Protein AF-A0A3D8U290-F1 (afdb_monomer)

pLDDT: mean 91.37, std 6.94, range [60.94, 98.44]

Solvent-accessible surface area (backbone atoms only — not comparable to full-atom values): 8724 Å² total; per-residue (Å²): 111,60,49,82,77,75,42,78,87,81,86,79,78,72,48,74,30,100,47,90,98,41,58,34,54,84,43,81,82,88,83,88,80,82,63,93,82,56,93,51,59,70,61,53,50,52,48,52,57,50,53,61,33,46,66,44,27,27,62,71,22,37,76,68,74,43,86,52,87,39,70,67,25,56,73,66,57,44,82,86,47,60,69,58,57,48,52,55,46,45,36,60,76,70,30,76,40,59,64,85,88,54,95,39,44,51,60,22,50,71,37,90,84,7,36,44,51,47,37,55,45,27,59,75,77,52,90,48,53,71,68,61,31,52,46,48,29,50,54,49,61,62,72,118

InterPro domains:
  IPR006059 Bacterial-type extracellular solute-binding protein [PF13416] (2-74)

Secondary structure (DSSP, 8-state):
-GGGGT-------PEEPSSTT-EE-----------TT-S-HHHHHHHHHHHTSHHHHHHHTGGGTPPPS-HHHHHHS-TTS-HHHHHHHHHHHHS-------TTHIIIIISTT-HHHHHHHHHHHS---HHHHHHHHHHHHT--

Structure (mmCIF, N/CA/C/O backbone):
data_AF-A0A3D8U290-F1
#
_entry.id   AF-A0A3D8U290-F1
#
loop_
_atom_site.group_PDB
_atom_site.id
_atom_site.type_symbol
_atom_site.label_atom_id
_atom_site.label_alt_id
_atom_site.label_comp_id
_atom_site.label_asym_id
_atom_site.label_entity_id
_atom_site.label_seq_id
_atom_site.pdbx_PDB_ins_code
_atom_site.Cartn_x
_atom_site.Cartn_y
_atom_site.Cartn_z
_atom_site.occupancy
_atom_site.B_iso_or_equiv
_atom_site.auth_seq_id
_atom_site.auth_comp_id
_atom_site.auth_asym_id
_atom_site.auth_atom_id
_atom_site.pdbx_PDB_model_num
ATOM 1 N N . ASP A 1 1 ? -0.865 9.913 -21.705 1.00 71.94 1 ASP A N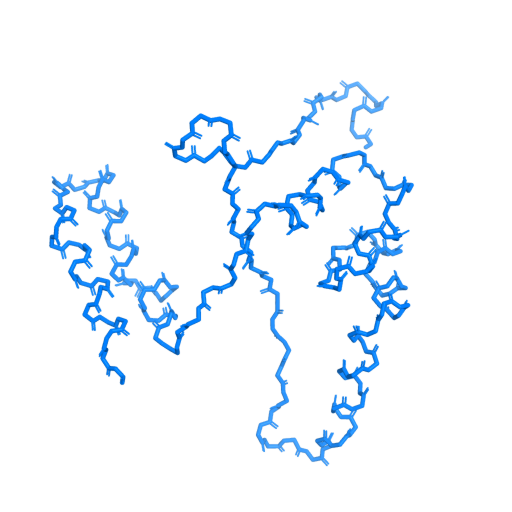 1
ATOM 2 C CA . ASP A 1 1 ? -1.279 9.982 -23.124 1.00 71.94 1 ASP A CA 1
ATOM 3 C C . ASP A 1 1 ? -2.479 10.874 -23.367 1.00 71.94 1 ASP A C 1
ATOM 5 O O . ASP A 1 1 ? -2.340 11.767 -24.183 1.00 71.94 1 ASP A O 1
ATOM 9 N N . ALA A 1 2 ? -3.576 10.754 -22.608 1.00 80.44 2 ALA A N 1
ATOM 10 C CA . ALA A 1 2 ? -4.736 11.647 -22.756 1.00 80.44 2 ALA A CA 1
ATOM 11 C C . ALA A 1 2 ? -4.385 13.155 -22.768 1.00 80.44 2 ALA A C 1
ATOM 13 O O . ALA A 1 2 ? -4.905 13.893 -23.593 1.00 80.44 2 ALA A O 1
ATOM 14 N N . GLU A 1 3 ? -3.462 13.609 -21.915 1.00 87.31 3 GLU A N 1
ATOM 15 C CA . GLU A 1 3 ? -2.988 15.008 -21.886 1.00 87.31 3 GLU A CA 1
ATOM 16 C C . GLU A 1 3 ? -2.289 15.460 -23.175 1.00 87.31 3 GLU A C 1
ATOM 18 O O . GLU A 1 3 ? -2.419 16.614 -23.570 1.00 87.31 3 GLU A O 1
ATOM 23 N N . LYS A 1 4 ? -1.562 14.562 -23.855 1.00 84.69 4 LYS A N 1
ATOM 24 C CA . LYS A 1 4 ? -0.821 14.896 -25.086 1.00 84.69 4 LYS A CA 1
ATOM 25 C C . LYS A 1 4 ? -1.768 15.238 -26.241 1.00 84.69 4 LYS A C 1
ATOM 27 O O . LYS A 1 4 ? -1.392 16.016 -27.112 1.00 84.69 4 LYS A O 1
ATOM 32 N N . ASP A 1 5 ? -2.992 14.714 -26.195 1.00 90.88 5 ASP A N 1
ATOM 33 C CA . ASP A 1 5 ? -4.019 14.884 -27.226 1.00 90.88 5 ASP A CA 1
ATOM 34 C C . ASP A 1 5 ? -5.114 15.890 -26.809 1.00 90.88 5 ASP A C 1
ATOM 36 O O . ASP A 1 5 ? -6.218 15.887 -27.354 1.00 90.88 5 ASP A O 1
ATOM 40 N N . GLY A 1 6 ? -4.824 16.764 -25.834 1.00 90.50 6 GLY A N 1
ATOM 41 C CA . GLY A 1 6 ? -5.741 17.816 -25.373 1.00 90.50 6 GLY A CA 1
ATOM 42 C C . GLY A 1 6 ? -6.742 17.381 -24.296 1.00 90.50 6 GLY A C 1
AT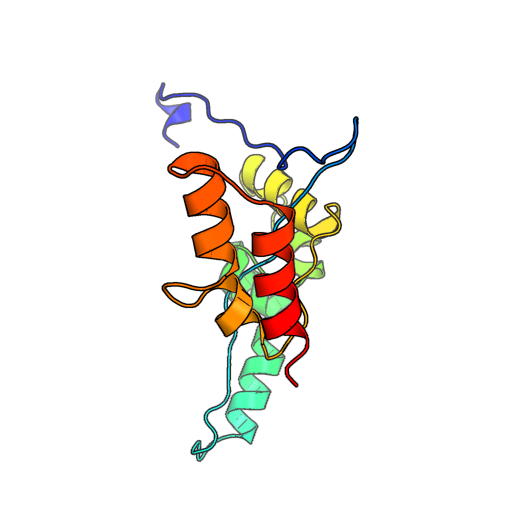OM 43 O O . GLY A 1 6 ? -7.741 18.065 -24.072 1.00 90.50 6 GLY A O 1
ATOM 44 N N . GLY A 1 7 ? -6.502 16.245 -23.638 1.00 91.69 7 GLY A N 1
ATOM 45 C CA . GLY A 1 7 ? -7.247 15.806 -22.459 1.00 91.69 7 GLY A CA 1
ATOM 46 C C . GLY A 1 7 ? -6.903 16.595 -21.190 1.00 91.69 7 GLY A C 1
ATOM 47 O O . GLY A 1 7 ? -6.029 17.457 -21.183 1.00 91.69 7 GLY A O 1
ATOM 48 N N . PHE A 1 8 ? -7.606 16.288 -20.096 1.00 91.69 8 PHE A N 1
ATOM 49 C CA . PHE A 1 8 ? -7.419 16.955 -18.804 1.00 91.69 8 PHE A CA 1
ATOM 50 C C . PHE A 1 8 ? -6.016 16.754 -18.236 1.00 91.69 8 PHE A C 1
ATOM 52 O O . PHE A 1 8 ? -5.529 15.625 -18.185 1.00 91.69 8 PHE A O 1
ATOM 59 N N . GLU A 1 9 ? -5.439 17.839 -17.720 1.00 91.19 9 GLU A N 1
ATOM 60 C CA . GLU A 1 9 ? -4.226 17.797 -16.910 1.00 91.19 9 GLU A CA 1
ATOM 61 C C . GLU A 1 9 ? -4.528 17.220 -15.523 1.00 91.19 9 GLU A C 1
ATOM 63 O O . GLU A 1 9 ? -5.399 17.702 -14.795 1.00 91.19 9 GLU A O 1
ATOM 68 N N . VAL A 1 10 ? -3.796 16.175 -15.152 1.00 89.88 10 VAL A N 1
ATOM 69 C CA . VAL A 1 10 ? -3.942 15.455 -13.891 1.00 89.88 10 VAL A CA 1
ATOM 70 C C . VAL A 1 10 ? -2.628 15.529 -13.129 1.00 89.88 10 VAL A C 1
ATOM 72 O O . VAL A 1 10 ? -1.607 15.011 -13.577 1.00 89.88 10 VAL A O 1
ATOM 75 N N . GLY A 1 11 ? -2.668 16.123 -11.939 1.00 90.56 11 GLY A N 1
ATOM 76 C CA . GLY A 1 11 ? -1.565 16.106 -10.981 1.00 90.56 11 GLY A CA 1
ATOM 77 C C . GLY A 1 11 ? -1.728 15.011 -9.927 1.00 90.56 11 GLY A C 1
ATOM 78 O O . GLY A 1 11 ? -2.836 14.545 -9.662 1.00 90.56 11 GLY A O 1
ATOM 79 N N . VAL A 1 12 ? -0.621 14.636 -9.285 1.00 90.56 12 VAL A N 1
ATOM 80 C CA . VAL A 1 12 ? -0.627 13.784 -8.087 1.00 90.56 12 VAL A CA 1
ATOM 81 C C . VAL A 1 12 ? 0.126 14.478 -6.960 1.00 90.56 12 VAL A C 1
ATOM 83 O O . VAL A 1 12 ? 1.110 15.177 -7.195 1.00 90.56 12 VAL A O 1
ATOM 86 N N . ALA A 1 13 ? -0.343 14.283 -5.733 1.00 89.19 13 ALA A N 1
ATOM 87 C CA . ALA A 1 13 ? 0.285 14.799 -4.526 1.00 89.19 13 ALA A CA 1
ATOM 88 C C . ALA A 1 13 ? 0.127 13.781 -3.383 1.00 89.19 13 ALA A C 1
ATOM 90 O O . ALA A 1 13 ? -0.803 12.969 -3.418 1.00 89.19 13 ALA A O 1
ATOM 91 N N . PRO A 1 14 ? 1.004 13.811 -2.365 1.00 87.06 14 PRO A N 1
ATOM 92 C CA . PRO A 1 14 ? 0.847 12.978 -1.177 1.00 87.06 14 PRO A CA 1
ATOM 93 C C . PRO A 1 14 ? -0.467 13.290 -0.447 1.00 87.06 14 PRO A C 1
ATOM 95 O O . PRO A 1 14 ? -0.951 14.424 -0.487 1.00 87.06 14 PRO A O 1
ATOM 98 N N . ILE A 1 15 ? -1.001 12.319 0.303 1.00 89.12 15 ILE A N 1
ATOM 99 C CA . ILE A 1 15 ? -2.112 12.594 1.223 1.00 89.12 15 ILE A CA 1
ATOM 100 C C . ILE A 1 15 ? -1.611 13.604 2.273 1.00 89.12 15 ILE A C 1
ATOM 102 O O . ILE A 1 15 ? -0.526 13.409 2.831 1.00 89.12 15 ILE A O 1
ATOM 106 N N . PRO A 1 16 ? -2.353 14.683 2.571 1.00 89.38 16 PRO A N 1
ATOM 107 C CA . PRO A 1 16 ? -1.956 15.628 3.607 1.00 89.38 16 PRO A CA 1
ATOM 108 C C . PRO A 1 16 ? -1.872 14.960 4.985 1.00 89.38 16 PRO A C 1
ATOM 110 O O . PRO A 1 16 ? -2.728 14.160 5.365 1.00 89.38 16 PRO A O 1
ATOM 113 N N . GLY A 1 17 ? -0.838 15.296 5.752 1.00 88.44 17 GLY A N 1
ATOM 114 C CA . GLY A 1 17 ? -0.737 14.912 7.155 1.00 88.44 17 GLY A CA 1
ATOM 115 C C . GLY A 1 17 ? -1.647 15.760 8.046 1.00 88.44 17 GLY A C 1
ATOM 116 O O . GLY A 1 17 ? -2.133 16.818 7.658 1.00 88.44 17 GLY A O 1
ATOM 117 N N . THR A 1 18 ? -1.830 15.330 9.294 1.00 87.88 18 THR A N 1
ATOM 118 C CA . THR A 1 18 ? -2.640 16.057 10.294 1.00 87.88 18 THR A CA 1
ATOM 119 C C . THR A 1 18 ? -1.961 17.314 10.848 1.00 87.88 18 THR A C 1
ATOM 121 O O . THR A 1 18 ? -2.562 18.049 11.629 1.00 87.88 18 THR A O 1
ATOM 124 N N . LYS A 1 19 ? -0.700 17.559 10.474 1.00 89.88 19 LYS A N 1
ATOM 125 C CA . LYS A 1 19 ? 0.090 18.737 10.850 1.00 89.88 19 LYS A CA 1
ATOM 126 C C . LYS A 1 19 ? 0.619 19.412 9.594 1.00 89.88 19 LYS A C 1
ATOM 128 O O . LYS A 1 19 ? 0.961 18.734 8.626 1.00 89.88 19 LYS A O 1
ATOM 133 N N . GLU A 1 20 ? 0.739 20.733 9.648 1.00 90.31 20 GLU A N 1
ATOM 134 C CA . GLU A 1 20 ? 1.295 21.533 8.559 1.00 90.31 20 GLU A CA 1
ATOM 135 C C . GLU A 1 20 ? 2.673 21.015 8.116 1.00 90.31 20 GLU A C 1
ATOM 137 O O . GLU A 1 20 ? 3.510 20.623 8.936 1.00 90.31 20 GLU A O 1
ATOM 142 N N . GLY A 1 21 ? 2.885 20.959 6.798 1.00 86.31 21 GLY A N 1
ATOM 143 C CA . GLY A 1 21 ? 4.127 20.476 6.192 1.00 86.31 21 GLY A CA 1
ATOM 144 C C . GLY A 1 21 ? 4.392 18.976 6.364 1.00 86.31 21 GLY A C 1
ATOM 145 O O . GLY A 1 21 ? 5.475 18.511 6.010 1.00 86.31 21 GLY A O 1
ATOM 146 N N . LYS A 1 22 ? 3.449 18.204 6.919 1.00 85.69 22 LYS A N 1
ATOM 147 C CA . LYS A 1 22 ? 3.536 16.741 6.990 1.00 85.69 22 LYS A CA 1
ATOM 148 C C . LYS A 1 22 ? 2.667 16.097 5.925 1.00 85.69 22 LYS A C 1
ATOM 150 O O . LYS A 1 22 ? 1.630 16.627 5.539 1.00 85.69 22 LYS A O 1
ATOM 155 N N . THR A 1 23 ? 3.097 14.924 5.492 1.00 86.00 23 THR A N 1
ATOM 156 C CA . THR A 1 23 ? 2.363 14.050 4.583 1.00 86.00 23 THR A CA 1
ATOM 157 C C . THR A 1 23 ? 1.926 12.795 5.330 1.00 86.00 23 THR A C 1
ATOM 159 O O . THR A 1 23 ? 2.434 12.476 6.407 1.00 86.00 23 THR A O 1
ATOM 162 N N . SER A 1 24 ? 0.941 12.114 4.767 1.00 83.12 24 SER A N 1
ATOM 163 C CA . SER A 1 24 ? 0.460 10.807 5.178 1.00 83.12 24 SER A CA 1
ATOM 164 C C . SER A 1 24 ? 0.522 9.873 3.976 1.00 83.12 24 SER A C 1
ATOM 166 O O . SER A 1 24 ? 0.485 10.304 2.821 1.00 83.12 24 SER A O 1
ATOM 168 N N . THR A 1 25 ? 0.613 8.581 4.246 1.00 82.94 25 THR A N 1
ATOM 169 C CA . THR A 1 25 ? 0.458 7.550 3.230 1.00 82.94 25 THR A CA 1
ATOM 170 C C . THR A 1 25 ? -0.026 6.264 3.883 1.00 82.94 25 THR A C 1
ATOM 172 O O . THR A 1 25 ? 0.318 5.966 5.029 1.00 82.94 25 THR A O 1
ATOM 175 N N . PHE A 1 26 ? -0.826 5.500 3.148 1.00 76.38 26 PHE A N 1
ATOM 176 C CA . PHE A 1 26 ? -1.106 4.112 3.478 1.00 76.38 26 PHE A CA 1
ATOM 177 C C . PHE A 1 26 ? -0.193 3.242 2.620 1.00 76.38 26 PHE A C 1
ATOM 179 O O . PHE A 1 26 ? -0.289 3.266 1.394 1.00 76.38 26 PHE A O 1
ATOM 186 N N . LEU A 1 27 ? 0.692 2.478 3.262 1.00 80.00 27 LEU A N 1
ATOM 187 C CA . LEU A 1 27 ? 1.518 1.505 2.560 1.00 80.00 27 LEU A CA 1
ATOM 188 C C . LEU A 1 27 ? 0.820 0.143 2.601 1.00 80.00 27 LEU A C 1
ATOM 190 O O . LEU A 1 27 ? 0.863 -0.552 3.616 1.00 80.00 27 LEU A O 1
ATOM 194 N N . GLY A 1 28 ? 0.145 -0.185 1.502 1.00 78.81 28 GLY A N 1
ATOM 195 C CA . GLY A 1 28 ? -0.460 -1.492 1.253 1.00 78.81 28 GLY A CA 1
ATOM 196 C C . GLY A 1 28 ? 0.333 -2.299 0.227 1.00 78.81 28 GLY A C 1
ATOM 197 O O . GLY A 1 28 ? 1.543 -2.124 0.085 1.00 78.81 28 GLY A O 1
ATOM 198 N N . GLY A 1 29 ? -0.373 -3.160 -0.500 1.00 82.38 29 GLY A N 1
ATOM 199 C CA . GLY A 1 29 ? 0.167 -3.955 -1.599 1.00 82.38 29 GLY A CA 1
ATOM 200 C C . GLY A 1 29 ? -0.268 -5.410 -1.516 1.00 82.38 29 GLY A C 1
ATOM 201 O O . GLY A 1 29 ? -1.093 -5.783 -0.678 1.00 82.38 29 GLY A O 1
ATOM 202 N N . ASP A 1 30 ? 0.325 -6.223 -2.379 1.00 85.06 30 ASP A N 1
ATOM 203 C CA . ASP A 1 30 ? 0.074 -7.655 -2.428 1.00 85.06 30 ASP A CA 1
ATOM 204 C C . ASP A 1 30 ? 1.046 -8.426 -1.534 1.00 85.06 30 ASP A C 1
ATOM 206 O O . ASP A 1 30 ? 2.229 -8.097 -1.410 1.00 85.06 30 ASP A O 1
ATOM 210 N N . ALA A 1 31 ? 0.541 -9.496 -0.924 1.00 85.69 31 ALA A N 1
ATOM 211 C CA . ALA A 1 31 ? 1.347 -10.456 -0.186 1.00 85.69 31 ALA A CA 1
ATOM 212 C C . ALA A 1 31 ? 1.409 -11.779 -0.953 1.00 85.69 31 ALA A C 1
ATOM 214 O O . ALA A 1 31 ? 0.392 -12.298 -1.410 1.00 85.69 31 ALA A O 1
ATOM 215 N N . MET A 1 32 ? 2.604 -12.362 -1.041 1.00 90.62 32 MET A N 1
ATOM 216 C CA . MET A 1 32 ? 2.799 -13.709 -1.573 1.00 90.62 32 MET A CA 1
ATOM 217 C C . MET A 1 32 ? 3.025 -14.693 -0.428 1.00 90.62 32 MET A C 1
ATOM 219 O O . MET A 1 32 ? 3.841 -14.453 0.461 1.00 90.62 32 MET A O 1
ATOM 223 N N . GLY A 1 33 ? 2.313 -15.819 -0.465 1.00 92.75 33 GLY A N 1
ATOM 224 C CA . GLY A 1 33 ? 2.417 -16.881 0.529 1.00 92.75 33 GLY A CA 1
ATOM 225 C C . GLY A 1 33 ? 2.708 -18.232 -0.111 1.00 92.75 33 GLY A C 1
ATOM 226 O O . GLY A 1 33 ? 2.222 -18.542 -1.198 1.00 92.75 33 GLY A O 1
ATOM 227 N N . ILE A 1 34 ? 3.477 -19.064 0.588 1.00 97.19 34 ILE A N 1
ATOM 228 C CA . ILE A 1 34 ? 3.653 -20.471 0.225 1.00 97.19 34 ILE A CA 1
ATOM 229 C C . ILE A 1 34 ? 2.563 -21.267 0.939 1.00 97.19 34 ILE A C 1
ATOM 231 O O . ILE A 1 34 ? 2.480 -21.247 2.166 1.00 97.19 34 ILE A O 1
ATOM 235 N N . SER A 1 35 ? 1.728 -21.977 0.176 1.00 96.75 35 SER A N 1
ATOM 236 C CA . SER A 1 35 ? 0.706 -22.855 0.756 1.00 96.75 35 SER A CA 1
ATOM 237 C C . SER A 1 35 ? 1.339 -23.900 1.678 1.00 96.75 35 SER A C 1
ATOM 239 O O . SER A 1 35 ? 2.324 -24.544 1.303 1.00 96.75 35 SER A O 1
ATOM 241 N N . LYS A 1 36 ? 0.723 -24.125 2.846 1.00 97.06 36 LYS A N 1
ATOM 242 C CA . LYS A 1 36 ? 1.147 -25.150 3.816 1.00 97.06 36 LYS A CA 1
ATOM 243 C C . LYS A 1 36 ? 1.193 -26.565 3.219 1.00 97.06 36 LYS A C 1
ATOM 245 O O . LYS A 1 36 ? 1.949 -27.403 3.695 1.00 97.06 36 LYS A O 1
ATOM 250 N N . ASP A 1 37 ? 0.405 -26.813 2.172 1.00 97.69 37 ASP A N 1
ATOM 251 C CA . ASP A 1 37 ? 0.267 -28.127 1.539 1.00 97.69 37 ASP A CA 1
ATOM 252 C C . ASP A 1 37 ? 1.162 -28.279 0.292 1.00 97.69 37 ASP A C 1
ATOM 254 O O . ASP A 1 37 ? 1.132 -29.318 -0.377 1.00 97.69 37 ASP A O 1
ATOM 258 N N . SER A 1 38 ? 1.981 -27.263 -0.022 1.00 97.94 38 SER A N 1
ATOM 259 C CA . SER A 1 38 ? 2.891 -27.266 -1.172 1.00 97.94 38 SER A CA 1
ATOM 260 C C . SER A 1 38 ? 3.875 -28.436 -1.122 1.00 97.94 38 SER A C 1
ATOM 262 O O . SER A 1 38 ? 4.496 -28.720 -0.098 1.00 97.94 38 SER A O 1
ATOM 264 N N . LYS A 1 39 ? 4.072 -29.095 -2.268 1.00 98.38 39 LYS A N 1
ATOM 265 C CA . LYS A 1 39 ? 5.088 -30.148 -2.452 1.00 98.38 39 LYS A CA 1
ATOM 266 C C . LYS A 1 39 ? 6.425 -29.609 -2.976 1.00 98.38 39 LYS A C 1
ATOM 268 O O . LYS A 1 39 ? 7.363 -30.379 -3.154 1.00 98.38 39 LYS A O 1
ATOM 273 N N . HIS A 1 40 ? 6.525 -28.292 -3.180 1.00 98.19 40 HIS A N 1
ATOM 274 C CA . HIS A 1 40 ? 7.679 -27.611 -3.780 1.00 98.19 40 HIS A CA 1
ATOM 275 C C . HIS A 1 40 ? 8.116 -26.387 -2.960 1.00 98.19 40 HIS A C 1
ATOM 277 O O . HIS A 1 40 ? 8.407 -25.323 -3.504 1.00 98.19 40 HIS A O 1
ATOM 283 N N . VAL A 1 41 ? 8.125 -26.513 -1.628 1.00 98.12 41 VAL A N 1
ATOM 284 C CA . VAL A 1 41 ? 8.400 -25.396 -0.701 1.00 98.12 41 VAL A CA 1
ATOM 285 C C . VAL A 1 41 ? 9.760 -24.741 -0.966 1.00 98.12 41 VAL A C 1
ATOM 287 O O . VAL A 1 41 ? 9.849 -23.518 -0.994 1.00 98.12 41 VAL A O 1
ATOM 290 N N . ALA A 1 42 ? 10.810 -25.532 -1.207 1.00 98.00 42 ALA A N 1
ATOM 291 C CA . ALA A 1 42 ? 12.149 -25.000 -1.466 1.00 98.00 42 ALA A CA 1
ATOM 292 C C . ALA A 1 42 ? 12.210 -24.187 -2.772 1.00 98.00 42 ALA A C 1
ATOM 294 O O . ALA A 1 42 ? 12.777 -23.100 -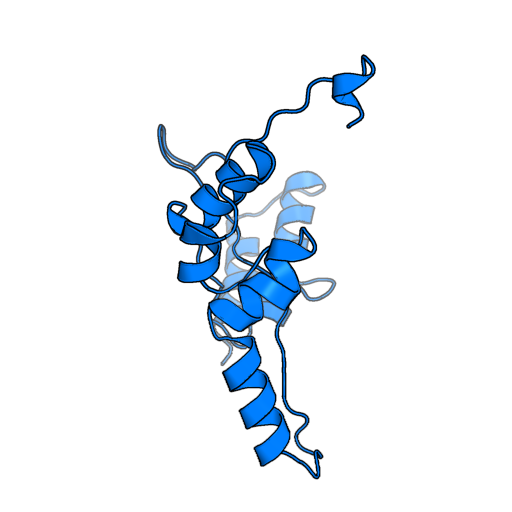2.803 1.00 98.00 42 ALA A O 1
ATOM 295 N N . GLN A 1 43 ? 11.582 -24.677 -3.843 1.00 98.44 43 GLN A N 1
ATOM 296 C CA . GLN A 1 43 ? 11.513 -23.975 -5.124 1.00 98.44 43 GLN A CA 1
ATOM 297 C C . GLN A 1 43 ? 10.690 -22.690 -5.014 1.00 98.44 43 GLN A C 1
ATOM 299 O O . GLN A 1 43 ? 11.084 -21.668 -5.570 1.00 98.44 43 GLN A O 1
ATOM 304 N N . ALA A 1 44 ? 9.583 -22.722 -4.266 1.00 98.38 44 ALA A N 1
ATOM 305 C CA . ALA A 1 44 ? 8.773 -21.536 -4.012 1.00 98.38 44 ALA A CA 1
ATOM 306 C C . ALA A 1 44 ? 9.570 -20.465 -3.249 1.00 98.38 44 ALA A C 1
ATOM 308 O O . ALA A 1 44 ? 9.534 -19.297 -3.627 1.00 98.38 44 ALA A O 1
ATOM 309 N N . TRP A 1 45 ? 10.361 -20.855 -2.243 1.00 97.81 45 TRP A N 1
ATOM 310 C CA . TRP A 1 45 ? 11.278 -19.933 -1.566 1.00 97.81 45 TRP A CA 1
ATOM 311 C C . TRP A 1 45 ? 12.349 -19.367 -2.497 1.00 97.81 45 TRP A C 1
ATOM 313 O O . TRP A 1 45 ? 12.608 -18.167 -2.445 1.00 97.81 45 TRP A O 1
ATOM 323 N N . ASN A 1 46 ? 12.933 -20.188 -3.373 1.00 98.12 46 ASN A N 1
ATOM 324 C CA . ASN A 1 46 ? 13.910 -19.714 -4.355 1.00 98.12 46 ASN A CA 1
ATOM 325 C C . ASN A 1 46 ? 13.296 -18.684 -5.312 1.00 98.12 46 ASN A C 1
ATOM 327 O O . ASN A 1 46 ? 13.917 -17.659 -5.584 1.00 98.12 46 ASN A O 1
ATOM 331 N N . PHE A 1 47 ? 12.072 -18.931 -5.786 1.00 98.00 47 PHE A N 1
ATOM 332 C CA . PHE A 1 47 ? 11.346 -17.991 -6.635 1.00 98.00 47 PHE A CA 1
ATOM 333 C C . PHE A 1 47 ? 11.061 -16.675 -5.909 1.00 98.00 47 PHE A C 1
ATOM 335 O O . PHE A 1 47 ? 11.372 -15.615 -6.443 1.00 98.00 47 PHE A O 1
ATOM 342 N N . LEU A 1 48 ? 10.530 -16.730 -4.682 1.00 97.19 48 LEU A N 1
ATOM 343 C CA . LEU A 1 48 ? 10.269 -15.525 -3.891 1.00 97.19 48 LEU A CA 1
ATOM 344 C C . LEU A 1 48 ? 11.557 -14.747 -3.625 1.00 97.19 48 LEU A C 1
ATOM 346 O O . LEU A 1 48 ? 11.582 -13.532 -3.781 1.00 97.19 48 LEU A O 1
ATOM 350 N N . TYR A 1 49 ? 12.645 -15.432 -3.275 1.00 96.31 49 TYR A N 1
ATOM 351 C CA . TYR A 1 49 ? 13.932 -14.780 -3.061 1.00 96.31 49 TYR A CA 1
ATOM 352 C C . TYR A 1 49 ? 14.426 -14.060 -4.320 1.00 96.31 49 TYR A C 1
ATOM 354 O O . TYR A 1 49 ? 14.836 -12.903 -4.227 1.00 96.31 49 TYR A O 1
ATOM 362 N N . TRP A 1 50 ? 14.357 -14.720 -5.482 1.00 97.81 50 TRP A N 1
ATOM 363 C CA . TRP A 1 50 ? 14.705 -14.120 -6.770 1.00 97.81 50 TRP A CA 1
ATOM 364 C C . TRP A 1 50 ? 13.818 -12.913 -7.088 1.00 97.81 50 TRP A C 1
ATOM 366 O O . TRP A 1 50 ? 14.344 -11.832 -7.337 1.00 97.81 50 TRP A O 1
ATOM 376 N N . LEU A 1 51 ? 12.493 -13.065 -7.004 1.00 97.19 51 LEU A N 1
ATOM 377 C CA . LEU A 1 51 ? 11.533 -12.014 -7.342 1.00 97.19 51 LEU A CA 1
ATOM 378 C C . LEU A 1 51 ? 11.679 -10.782 -6.441 1.00 97.19 51 LEU A C 1
ATOM 380 O O . LEU A 1 51 ? 11.381 -9.675 -6.866 1.00 97.19 51 LEU A O 1
ATOM 384 N N . MET A 1 52 ? 12.151 -10.942 -5.203 1.00 95.38 52 MET A N 1
ATOM 385 C CA . MET A 1 52 ? 12.384 -9.814 -4.297 1.00 95.38 52 MET A CA 1
ATOM 386 C C . MET A 1 52 ? 13.702 -9.061 -4.554 1.00 95.38 52 MET A C 1
ATOM 388 O O . MET A 1 52 ? 13.934 -8.016 -3.936 1.00 95.38 52 MET A O 1
ATOM 392 N N . GLN A 1 53 ? 14.563 -9.541 -5.460 1.00 97.69 53 GLN A N 1
ATOM 393 C CA . GLN A 1 53 ? 15.787 -8.829 -5.841 1.00 97.69 53 GLN A CA 1
ATOM 394 C C . GLN A 1 53 ? 15.486 -7.599 -6.702 1.00 97.69 53 GLN A C 1
ATOM 396 O O . GLN A 1 53 ? 14.527 -7.572 -7.469 1.00 97.69 53 GLN A O 1
ATOM 401 N N . SER A 1 54 ? 16.350 -6.585 -6.604 1.00 97.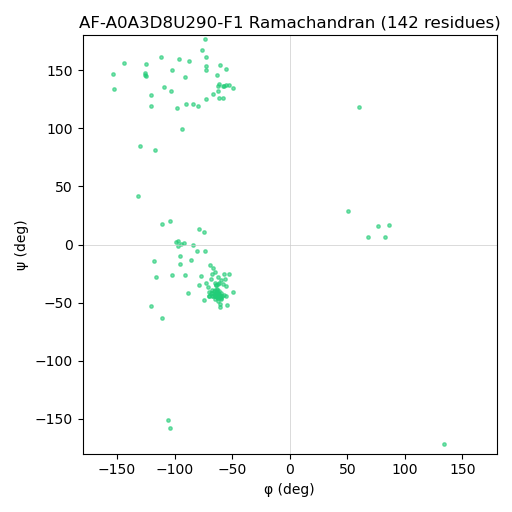31 54 SER A N 1
ATOM 402 C CA . SER A 1 54 ? 16.152 -5.303 -7.291 1.00 97.31 54 SER A CA 1
ATOM 403 C C . SER A 1 54 ? 16.042 -5.452 -8.812 1.00 97.31 54 SER A C 1
ATOM 405 O O . SER A 1 54 ? 15.165 -4.841 -9.421 1.00 97.31 54 SER A O 1
ATOM 407 N N . ASP A 1 55 ? 1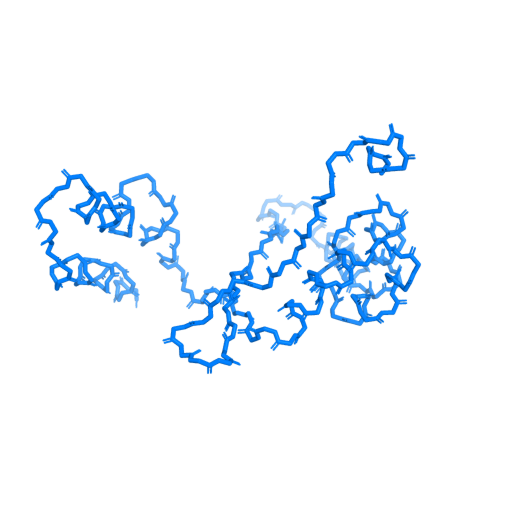6.918 -6.259 -9.414 1.00 97.56 55 ASP A N 1
ATOM 408 C CA . ASP A 1 55 ? 16.969 -6.442 -10.870 1.00 97.56 55 ASP A CA 1
ATOM 409 C C . ASP A 1 55 ? 15.757 -7.225 -11.380 1.00 97.56 55 ASP A C 1
ATOM 411 O O . ASP A 1 55 ? 15.148 -6.835 -12.373 1.00 97.56 55 ASP A O 1
ATOM 415 N N . ALA A 1 56 ? 15.342 -8.264 -10.647 1.00 98.06 56 ALA A N 1
ATOM 416 C CA . ALA A 1 56 ? 14.134 -9.016 -10.969 1.00 98.06 56 ALA A CA 1
ATOM 417 C C . ALA A 1 56 ? 12.889 -8.123 -10.885 1.00 98.06 56 ALA A C 1
ATOM 419 O O . ALA A 1 56 ? 12.066 -8.131 -11.793 1.00 98.06 56 ALA A O 1
ATOM 420 N N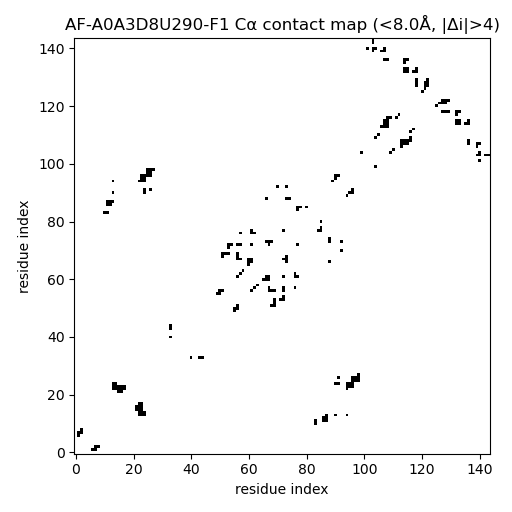 . GLN A 1 57 ? 12.764 -7.293 -9.842 1.00 97.69 57 GLN A N 1
ATOM 421 C CA . GLN A 1 57 ? 11.638 -6.361 -9.742 1.00 97.69 57 GLN A CA 1
ATOM 422 C C . GLN A 1 57 ? 11.678 -5.243 -10.780 1.00 97.69 57 GLN A C 1
ATOM 424 O O . GLN A 1 57 ? 10.622 -4.761 -11.186 1.00 97.69 57 GLN A O 1
ATOM 429 N N . LYS A 1 58 ? 12.868 -4.822 -11.224 1.00 96.81 58 LYS A N 1
ATOM 430 C CA . LYS A 1 58 ? 12.975 -3.898 -12.352 1.00 96.81 58 LYS A CA 1
ATOM 431 C C . LYS A 1 58 ? 12.351 -4.529 -13.598 1.00 96.81 58 LYS A C 1
ATOM 433 O O . LYS A 1 58 ? 11.478 -3.919 -14.198 1.00 96.81 58 LYS A O 1
ATOM 438 N N . GLU A 1 59 ? 12.786 -5.732 -13.958 1.00 97.38 59 GLU A N 1
ATOM 439 C CA . GLU A 1 59 ? 12.335 -6.418 -15.173 1.00 97.38 59 GLU A CA 1
ATOM 440 C C . GLU A 1 59 ? 10.842 -6.776 -15.119 1.00 97.38 59 GLU A C 1
ATOM 442 O O . GLU A 1 59 ? 10.098 -6.521 -16.066 1.00 97.38 59 GLU A O 1
ATOM 447 N N . VAL A 1 60 ? 10.401 -7.356 -14.000 1.00 96.56 60 VAL A N 1
ATOM 448 C CA . VAL A 1 60 ? 9.047 -7.904 -13.853 1.00 96.56 60 VAL A CA 1
ATOM 449 C C . VAL A 1 60 ? 8.007 -6.818 -13.586 1.00 96.56 60 VAL A C 1
ATOM 451 O O . VAL A 1 60 ? 6.886 -6.955 -14.063 1.00 96.56 60 VAL A O 1
ATOM 454 N N . PHE A 1 61 ? 8.353 -5.756 -12.848 1.00 95.31 61 PHE A N 1
ATOM 455 C CA . PHE A 1 61 ? 7.399 -4.704 -12.479 1.00 95.31 61 PHE A CA 1
ATOM 456 C C . PHE A 1 61 ? 7.695 -3.381 -13.181 1.00 95.31 61 PHE A C 1
ATOM 458 O O . PHE A 1 61 ? 6.890 -2.919 -13.985 1.00 95.31 61 PHE A O 1
ATOM 465 N N . ALA A 1 62 ? 8.853 -2.771 -12.913 1.00 94.94 62 ALA A N 1
ATOM 466 C CA . ALA A 1 62 ? 9.121 -1.402 -13.360 1.00 94.94 62 ALA A CA 1
ATOM 467 C C . ALA A 1 62 ? 9.081 -1.256 -14.890 1.00 94.94 62 ALA A C 1
ATOM 469 O O . ALA A 1 62 ? 8.431 -0.347 -15.403 1.00 94.94 62 ALA A O 1
ATOM 470 N N . ASP A 1 63 ? 9.712 -2.182 -15.615 1.00 94.50 63 ASP A N 1
ATOM 471 C CA . ASP A 1 63 ? 9.749 -2.185 -17.082 1.00 94.50 63 ASP A CA 1
ATOM 472 C C . ASP A 1 63 ? 8.373 -2.496 -17.703 1.00 94.50 63 ASP A C 1
ATOM 474 O O . ASP A 1 63 ? 8.141 -2.182 -18.870 1.00 94.50 63 ASP A O 1
ATOM 478 N N . GLN A 1 64 ? 7.449 -3.065 -16.921 1.00 93.56 64 GLN A N 1
ATOM 479 C CA . GLN A 1 64 ? 6.060 -3.322 -17.317 1.00 93.56 64 GLN A CA 1
ATOM 480 C C . GLN A 1 64 ? 5.101 -2.194 -16.899 1.00 93.56 64 GLN A C 1
ATOM 482 O O . GLN A 1 64 ? 3.906 -2.266 -17.175 1.00 93.56 64 GLN A O 1
ATOM 487 N N . GLY A 1 65 ? 5.610 -1.133 -16.262 1.00 89.56 65 GLY A N 1
ATOM 488 C CA . GLY A 1 65 ? 4.808 -0.009 -15.775 1.00 89.56 65 GLY A CA 1
ATOM 489 C C . GLY A 1 65 ? 4.146 -0.236 -14.412 1.00 89.56 65 GLY A C 1
ATOM 490 O O . GLY A 1 65 ? 3.399 0.632 -13.963 1.00 89.56 65 GLY A O 1
ATOM 491 N N . ASP A 1 66 ? 4.443 -1.348 -13.737 1.00 91.75 66 ASP A N 1
ATOM 492 C CA . ASP A 1 66 ? 3.953 -1.648 -12.391 1.00 91.75 66 ASP A CA 1
ATOM 493 C C . ASP A 1 66 ? 4.864 -1.060 -11.308 1.00 91.75 66 ASP A C 1
ATOM 495 O O . ASP A 1 66 ? 6.055 -0.814 -11.518 1.00 91.75 66 ASP A O 1
ATOM 499 N N . THR A 1 67 ? 4.314 -0.867 -10.108 1.00 91.12 67 THR A N 1
ATOM 500 C CA . THR A 1 67 ? 5.052 -0.382 -8.932 1.00 91.12 67 THR A CA 1
ATOM 501 C C . THR A 1 67 ? 5.760 -1.531 -8.211 1.00 91.12 67 THR A C 1
ATOM 503 O O . THR A 1 67 ? 5.127 -2.458 -7.710 1.00 91.12 67 THR A O 1
ATOM 506 N N . ALA A 1 68 ? 7.084 -1.442 -8.097 1.00 93.31 68 ALA A N 1
ATOM 507 C CA . ALA A 1 68 ? 7.917 -2.383 -7.357 1.00 93.31 68 ALA A CA 1
ATOM 508 C C . ALA A 1 68 ? 7.764 -2.219 -5.831 1.00 93.31 68 ALA A C 1
ATOM 510 O O . ALA A 1 68 ? 7.497 -1.132 -5.323 1.00 93.31 68 ALA A O 1
ATOM 511 N N . SER A 1 69 ? 8.009 -3.290 -5.073 1.00 90.69 69 SER A N 1
ATOM 512 C CA . SER A 1 69 ? 8.030 -3.263 -3.599 1.00 90.69 69 SER A CA 1
ATOM 513 C C . SER A 1 69 ? 9.440 -3.093 -3.017 1.00 90.69 69 SER A C 1
ATOM 515 O O . SER A 1 69 ? 9.604 -2.734 -1.850 1.00 90.69 69 SER A O 1
ATOM 517 N N . ASN A 1 70 ? 10.480 -3.326 -3.819 1.00 92.00 70 ASN A N 1
ATOM 518 C CA . ASN A 1 70 ? 11.870 -3.144 -3.434 1.00 92.00 70 ASN A CA 1
ATOM 519 C C . ASN A 1 70 ? 12.258 -1.655 -3.504 1.00 92.00 70 ASN A C 1
ATOM 521 O O . ASN A 1 70 ? 12.256 -1.037 -4.570 1.00 92.00 70 ASN A O 1
ATOM 525 N N . ILE A 1 71 ? 12.654 -1.085 -2.361 1.00 90.31 71 ILE A N 1
ATOM 526 C CA . ILE A 1 71 ? 13.034 0.334 -2.237 1.00 90.31 71 ILE A CA 1
ATOM 527 C C . ILE A 1 71 ? 14.185 0.720 -3.175 1.00 90.31 71 ILE A C 1
ATOM 529 O O . ILE A 1 71 ? 14.220 1.847 -3.667 1.00 90.31 71 ILE A O 1
ATOM 533 N N . GLN A 1 72 ? 15.133 -0.186 -3.432 1.00 94.56 72 GLN A N 1
ATOM 534 C CA . GLN A 1 72 ? 16.228 0.095 -4.356 1.00 94.56 72 GLN A CA 1
ATOM 535 C C . GLN A 1 72 ? 15.710 0.219 -5.790 1.00 94.56 72 GLN A C 1
ATOM 537 O O . GLN A 1 72 ? 16.070 1.178 -6.468 1.00 94.56 72 GLN A O 1
ATOM 542 N N . THR A 1 73 ? 14.820 -0.679 -6.221 1.00 95.75 73 THR A N 1
ATOM 543 C CA . THR A 1 73 ? 14.166 -0.602 -7.535 1.00 95.75 73 THR A CA 1
ATOM 544 C C . THR A 1 73 ? 13.381 0.698 -7.685 1.00 95.75 73 THR A C 1
ATOM 546 O O . THR A 1 73 ? 13.564 1.401 -8.676 1.00 95.75 73 THR A O 1
ATOM 549 N N . LEU A 1 74 ? 12.582 1.084 -6.681 1.00 93.56 74 LEU A N 1
ATOM 550 C CA . LEU A 1 74 ? 11.833 2.349 -6.698 1.00 93.56 74 LEU A CA 1
ATOM 551 C C . LEU A 1 74 ? 12.739 3.573 -6.918 1.00 93.56 74 LEU A C 1
ATOM 553 O O . LEU A 1 74 ? 12.355 4.508 -7.617 1.00 93.56 74 LEU A O 1
ATOM 557 N N . LYS A 1 75 ? 13.960 3.556 -6.366 1.00 92.69 75 LYS A N 1
ATOM 558 C CA . LYS A 1 75 ? 14.943 4.644 -6.505 1.00 92.69 75 LYS A CA 1
ATOM 559 C C . LYS A 1 75 ? 15.653 4.678 -7.857 1.00 92.69 75 LYS A C 1
ATOM 561 O O . LYS A 1 75 ? 16.151 5.733 -8.248 1.00 92.69 75 LYS A O 1
ATOM 566 N N . THR A 1 76 ? 15.787 3.544 -8.541 1.00 94.69 76 THR A N 1
ATOM 567 C CA . THR A 1 76 ? 16.694 3.430 -9.696 1.00 94.69 76 THR A CA 1
ATOM 568 C C . THR A 1 76 ? 16.000 3.146 -11.019 1.00 94.69 76 THR A C 1
ATOM 570 O O . THR A 1 76 ? 16.533 3.564 -12.047 1.00 94.69 76 THR A O 1
ATOM 573 N N . ALA A 1 77 ? 14.840 2.488 -11.009 1.00 96.00 77 ALA A N 1
ATOM 574 C CA . ALA A 1 77 ? 14.209 1.932 -12.206 1.00 96.00 77 ALA A CA 1
ATOM 575 C C . ALA A 1 77 ? 13.154 2.835 -12.872 1.00 96.00 77 ALA A C 1
ATOM 577 O O . ALA A 1 77 ? 12.751 2.547 -13.989 1.00 96.00 77 ALA A O 1
ATOM 578 N N . TYR A 1 78 ? 12.733 3.934 -12.234 1.00 95.25 78 TYR A N 1
ATOM 579 C CA . TYR A 1 78 ? 11.614 4.774 -12.706 1.00 95.25 78 TYR A CA 1
ATOM 580 C C . TYR A 1 78 ? 12.032 6.159 -13.218 1.00 95.25 78 TYR A C 1
ATOM 582 O O . TYR A 1 78 ? 11.205 7.062 -13.305 1.00 95.25 78 TYR A O 1
ATOM 590 N N . LYS A 1 79 ? 13.314 6.364 -13.543 1.00 91.81 79 LYS A N 1
ATOM 591 C CA . LYS A 1 79 ? 13.838 7.688 -13.938 1.00 91.81 79 LYS A CA 1
ATOM 592 C C . LYS A 1 79 ? 13.185 8.246 -15.204 1.00 91.81 79 LYS A C 1
ATOM 594 O O . LYS A 1 79 ? 12.991 9.453 -15.300 1.00 91.81 79 LYS A O 1
ATOM 599 N N . ASP A 1 80 ? 12.823 7.354 -16.121 1.00 91.12 80 ASP A N 1
ATOM 600 C CA . ASP A 1 80 ? 12.185 7.690 -17.395 1.00 91.12 80 ASP A CA 1
ATOM 601 C C . ASP A 1 80 ? 10.656 7.504 -17.351 1.00 91.12 80 ASP A C 1
ATOM 603 O O . ASP A 1 80 ? 9.972 7.705 -18.354 1.00 91.12 80 ASP A O 1
ATOM 607 N N . ALA A 1 81 ? 10.104 7.118 -16.193 1.00 90.94 81 ALA A N 1
ATOM 608 C CA . ALA A 1 81 ? 8.664 7.001 -16.002 1.00 90.94 81 ALA A CA 1
ATOM 609 C C . ALA A 1 81 ? 8.007 8.386 -15.923 1.00 90.94 81 ALA A C 1
ATOM 611 O O . ALA A 1 81 ? 8.660 9.390 -15.625 1.00 90.94 81 ALA A O 1
ATOM 612 N N . ASP A 1 82 ? 6.689 8.424 -16.129 1.00 90.69 82 ASP A N 1
ATOM 613 C CA . ASP A 1 82 ? 5.885 9.633 -15.953 1.00 90.69 82 ASP A CA 1
ATOM 614 C C . ASP A 1 82 ? 6.191 10.305 -14.590 1.00 90.69 82 ASP A C 1
ATOM 616 O O . ASP A 1 82 ? 6.252 9.607 -13.569 1.00 90.69 82 ASP A O 1
ATOM 620 N N . PRO A 1 83 ? 6.376 11.641 -14.526 1.00 91.06 83 PRO A N 1
ATOM 621 C CA . PRO A 1 83 ? 6.706 12.347 -13.283 1.00 91.06 83 PRO A CA 1
ATOM 622 C C . PRO A 1 83 ? 5.750 12.067 -12.113 1.00 91.06 83 PRO A C 1
ATOM 624 O O . PRO A 1 83 ? 6.138 12.151 -10.943 1.00 91.06 83 PRO A O 1
ATOM 627 N N . ARG A 1 84 ? 4.500 11.693 -12.405 1.00 91.06 84 ARG A N 1
ATOM 628 C CA . ARG A 1 84 ? 3.515 11.291 -11.396 1.00 91.06 84 ARG A CA 1
ATOM 629 C C . ARG A 1 84 ? 3.891 9.983 -10.713 1.00 91.06 84 ARG A C 1
ATOM 631 O O . ARG A 1 84 ? 3.763 9.880 -9.497 1.00 91.06 84 ARG A O 1
ATOM 638 N N . ILE A 1 85 ? 4.418 9.015 -11.462 1.00 91.31 85 ILE A N 1
ATOM 639 C CA . ILE A 1 85 ? 4.930 7.756 -10.906 1.00 91.31 85 ILE A CA 1
ATOM 640 C C . ILE A 1 85 ? 6.129 8.035 -10.002 1.00 91.31 85 ILE A C 1
ATOM 642 O O . ILE A 1 85 ? 6.202 7.508 -8.895 1.00 91.31 85 ILE A O 1
ATOM 646 N N . GLN A 1 86 ? 7.024 8.933 -10.416 1.00 91.19 86 GLN A N 1
ATOM 64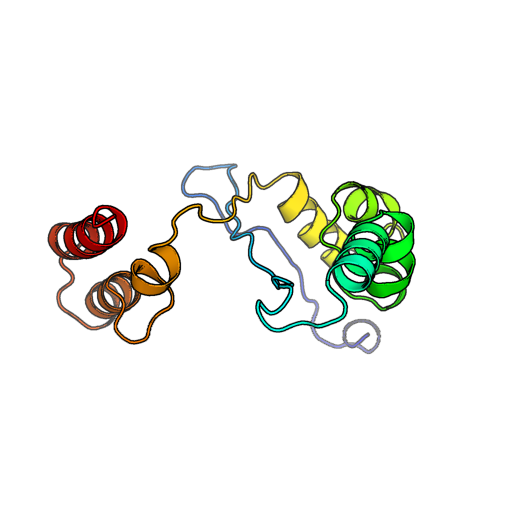7 C CA . GLN A 1 86 ? 8.170 9.329 -9.592 1.00 91.19 86 GLN A CA 1
ATOM 648 C C . GLN A 1 86 ? 7.722 9.981 -8.274 1.00 91.19 86 GLN A C 1
ATOM 650 O O . GLN A 1 86 ? 8.270 9.673 -7.218 1.00 91.19 86 GLN A O 1
ATOM 655 N N . THR A 1 87 ? 6.679 10.818 -8.321 1.00 89.94 87 THR A N 1
ATOM 656 C CA . THR A 1 87 ? 6.089 11.446 -7.129 1.00 89.94 87 THR A CA 1
ATOM 657 C C . THR A 1 87 ? 5.430 10.414 -6.210 1.00 89.94 87 THR A C 1
ATOM 659 O O . THR A 1 87 ? 5.644 10.440 -5.004 1.00 89.94 87 THR A O 1
ATOM 662 N N . ILE A 1 88 ? 4.656 9.464 -6.741 1.00 88.06 88 ILE A N 1
ATOM 663 C CA . ILE A 1 88 ? 4.043 8.403 -5.920 1.00 88.06 88 ILE A CA 1
ATOM 664 C C . ILE A 1 88 ? 5.123 7.517 -5.280 1.00 88.06 88 ILE A C 1
ATOM 666 O O . ILE A 1 88 ? 5.047 7.214 -4.088 1.00 88.06 88 ILE A O 1
ATOM 670 N N . ASN A 1 89 ? 6.172 7.166 -6.027 1.00 89.94 89 ASN A N 1
ATOM 671 C CA . ASN A 1 89 ? 7.299 6.399 -5.501 1.00 89.94 89 ASN A CA 1
ATOM 672 C C . ASN A 1 89 ? 8.038 7.163 -4.394 1.00 89.94 89 ASN A C 1
ATOM 674 O O . ASN A 1 89 ? 8.407 6.562 -3.383 1.00 89.94 89 ASN A O 1
ATOM 678 N N . SER A 1 90 ? 8.207 8.485 -4.525 1.00 87.50 90 SER A N 1
ATOM 679 C CA . SER A 1 90 ? 8.808 9.299 -3.464 1.00 87.50 90 SER A CA 1
ATOM 680 C C . SER A 1 90 ? 7.935 9.328 -2.209 1.00 87.50 90 SER A C 1
ATOM 682 O O . SER A 1 90 ? 8.465 9.298 -1.108 1.00 87.50 90 SER A O 1
ATOM 684 N N . VAL A 1 91 ? 6.603 9.279 -2.325 1.00 87.06 91 VAL A N 1
ATOM 685 C CA . VAL A 1 91 ? 5.716 9.151 -1.154 1.00 87.06 91 VAL A CA 1
ATOM 686 C C . VAL A 1 91 ? 5.925 7.827 -0.418 1.00 87.06 91 VAL A C 1
ATOM 688 O O . VAL A 1 91 ? 5.847 7.800 0.807 1.00 87.06 91 VAL A O 1
ATOM 691 N N . ILE A 1 92 ? 6.224 6.733 -1.118 1.00 86.44 92 ILE A N 1
ATOM 692 C CA . ILE A 1 92 ? 6.553 5.452 -0.472 1.00 86.44 92 ILE A CA 1
ATOM 693 C C . ILE A 1 92 ? 7.916 5.538 0.231 1.00 86.44 92 ILE A C 1
ATOM 695 O O . ILE A 1 92 ? 8.049 5.094 1.371 1.00 86.44 92 ILE A O 1
ATOM 699 N N . ILE A 1 93 ? 8.916 6.128 -0.431 1.00 85.75 93 ILE A N 1
ATOM 700 C CA . ILE A 1 93 ? 10.291 6.234 0.080 1.00 85.75 93 ILE A CA 1
ATOM 701 C C . ILE A 1 93 ? 10.383 7.214 1.265 1.00 85.75 93 ILE A C 1
ATOM 703 O O . ILE A 1 93 ? 11.018 6.900 2.271 1.00 85.75 93 ILE A O 1
ATOM 707 N N . ASP A 1 94 ? 9.741 8.377 1.152 1.00 80.94 94 ASP A N 1
ATOM 708 C CA . ASP A 1 94 ? 9.882 9.515 2.067 1.00 80.94 94 ASP A CA 1
ATOM 709 C C . ASP A 1 94 ? 8.708 9.641 3.051 1.00 80.94 94 ASP A C 1
ATOM 711 O O . ASP A 1 94 ? 8.851 10.202 4.140 1.00 80.94 94 ASP A O 1
ATOM 715 N N . GLY A 1 95 ? 7.522 9.141 2.686 1.00 68.19 95 GLY A N 1
ATOM 716 C CA . GLY A 1 95 ? 6.253 9.412 3.374 1.00 68.19 95 GLY A CA 1
ATOM 717 C C . GLY A 1 95 ? 6.052 8.694 4.707 1.00 68.19 95 GLY A C 1
ATOM 718 O O . GLY A 1 95 ? 4.951 8.735 5.248 1.00 68.19 95 GLY A O 1
ATOM 719 N N . ASN A 1 96 ? 7.086 8.055 5.266 1.00 67.94 96 ASN A N 1
ATOM 720 C CA . ASN A 1 96 ? 7.009 7.254 6.496 1.00 67.94 96 ASN A CA 1
ATOM 721 C C . ASN A 1 96 ? 5.875 6.211 6.477 1.00 67.94 96 ASN A C 1
ATOM 723 O O . ASN A 1 96 ? 5.327 5.881 7.529 1.00 67.94 96 ASN A O 1
ATOM 727 N N . GLY A 1 97 ? 5.501 5.708 5.298 1.00 68.75 97 GLY A N 1
ATOM 728 C CA . GLY A 1 97 ? 4.456 4.702 5.166 1.00 68.75 97 GLY A CA 1
ATOM 729 C C . GLY A 1 97 ? 4.797 3.455 5.966 1.00 68.75 97 GLY A C 1
ATOM 730 O O . GLY A 1 97 ? 5.877 2.890 5.815 1.00 68.75 97 GLY A O 1
ATOM 731 N N . GLN A 1 98 ? 3.881 3.028 6.832 1.00 76.62 98 GLN A N 1
ATOM 732 C CA . GLN A 1 98 ? 4.044 1.810 7.616 1.00 76.62 98 GLN A CA 1
ATOM 733 C C . GLN A 1 98 ? 2.908 0.852 7.304 1.00 76.62 98 GLN A C 1
ATOM 735 O O . GLN A 1 98 ? 1.735 1.204 7.411 1.00 76.62 98 GLN A O 1
ATOM 740 N N . THR A 1 99 ? 3.269 -0.382 6.969 1.00 79.00 99 THR A N 1
ATOM 741 C CA . THR A 1 99 ? 2.322 -1.492 6.960 1.00 79.00 99 THR A CA 1
ATOM 742 C C . THR A 1 99 ? 1.880 -1.772 8.400 1.00 79.00 99 THR A C 1
ATOM 744 O O . THR A 1 99 ? 2.750 -1.947 9.267 1.00 79.00 99 THR A O 1
ATOM 747 N N . PRO A 1 100 ? 0.572 -1.857 8.683 1.00 78.81 100 PRO A N 1
ATOM 748 C CA . PRO A 1 100 ? 0.068 -2.256 9.993 1.00 78.81 100 PRO A CA 1
ATOM 749 C C . PRO A 1 100 ? 0.621 -3.621 10.428 1.00 78.81 100 PRO A C 1
ATOM 751 O O . PRO A 1 100 ? 0.693 -4.556 9.633 1.00 78.81 100 PRO A O 1
ATOM 754 N N . LYS A 1 101 ? 1.017 -3.747 11.701 1.00 83.75 101 LYS A N 1
ATOM 755 C CA . LYS A 1 101 ? 1.598 -4.975 12.271 1.00 83.75 101 LYS A CA 1
ATOM 756 C C . LYS A 1 101 ? 0.697 -5.529 13.370 1.00 83.75 101 LYS A C 1
ATOM 758 O O . LYS A 1 101 ? 0.936 -5.285 14.547 1.00 83.75 101 LYS A O 1
ATOM 763 N N . SER A 1 102 ? -0.347 -6.254 12.983 1.00 88.19 102 SER A N 1
ATOM 764 C CA . SER A 1 102 ? -1.192 -6.994 13.925 1.00 88.19 102 SER A CA 1
ATOM 765 C C . SER A 1 102 ? -1.820 -8.207 13.235 1.00 88.19 102 SER A C 1
ATOM 767 O O . SER A 1 102 ? -2.368 -8.043 12.142 1.00 88.19 102 SER A O 1
ATOM 769 N N . PRO A 1 103 ? -1.807 -9.407 13.842 1.00 90.19 103 PRO A N 1
ATOM 770 C CA . PRO A 1 103 ? -2.552 -10.539 13.298 1.00 90.19 103 PRO A CA 1
ATOM 771 C C . PRO A 1 103 ? -4.074 -10.322 13.365 1.00 90.19 103 PRO A C 1
ATOM 773 O O . PRO A 1 103 ? -4.806 -10.929 12.589 1.00 90.19 103 PRO A O 1
ATOM 776 N N . ALA A 1 104 ? -4.556 -9.417 14.226 1.00 93.88 104 ALA A N 1
ATOM 777 C CA . ALA A 1 104 ? -5.955 -8.985 14.288 1.00 93.88 104 ALA A CA 1
ATOM 778 C C . ALA A 1 104 ? -6.299 -7.867 13.283 1.00 93.88 104 ALA A C 1
ATOM 780 O O . ALA A 1 104 ? -7.442 -7.417 13.237 1.00 93.88 104 ALA A O 1
ATOM 781 N N . PHE A 1 105 ? -5.342 -7.393 12.470 1.00 91.06 105 PHE A N 1
ATOM 782 C CA . PHE A 1 105 ? -5.562 -6.252 11.571 1.00 91.06 105 PHE A CA 1
ATOM 783 C C . PHE A 1 105 ? -6.757 -6.463 10.636 1.00 91.06 105 PHE A C 1
ATOM 785 O O . PHE A 1 105 ? -7.586 -5.569 10.485 1.00 91.06 105 PHE A O 1
ATOM 792 N N . ASN A 1 106 ? -6.876 -7.653 10.041 1.00 91.06 106 ASN A N 1
ATOM 793 C CA . ASN A 1 106 ? -7.987 -7.938 9.139 1.00 91.06 106 ASN A CA 1
ATOM 794 C C . ASN A 1 106 ? -9.340 -7.863 9.850 1.00 91.06 106 ASN A C 1
ATOM 796 O O . ASN A 1 106 ? -10.263 -7.279 9.301 1.00 91.06 106 ASN A O 1
ATOM 800 N N . GLU A 1 107 ? -9.455 -8.397 11.063 1.00 95.38 107 GLU A N 1
ATOM 801 C CA . GLU A 1 107 ? -10.699 -8.351 11.837 1.00 95.38 107 GLU A CA 1
ATOM 802 C C . GLU A 1 107 ? -11.045 -6.920 12.271 1.00 95.38 107 GLU A C 1
ATOM 804 O O . GLU A 1 107 ? -12.188 -6.489 12.147 1.00 95.38 107 GLU A O 1
ATOM 809 N N . ALA A 1 108 ? -10.043 -6.155 12.709 1.00 95.62 108 ALA A N 1
ATOM 810 C CA . ALA A 1 108 ? -10.231 -4.788 13.180 1.00 95.62 108 ALA A CA 1
ATOM 811 C C . ALA A 1 108 ? -10.533 -3.783 12.052 1.00 95.62 108 ALA A C 1
ATOM 813 O O . ALA A 1 108 ? -11.273 -2.825 12.284 1.00 95.62 108 ALA A O 1
ATOM 814 N N . PHE A 1 109 ? -9.979 -3.987 10.848 1.00 93.38 109 PHE A N 1
ATOM 815 C CA . PHE A 1 109 ? -10.024 -3.004 9.757 1.00 93.38 109 PHE A CA 1
ATOM 816 C C . PHE A 1 109 ? -10.713 -3.498 8.480 1.00 93.38 109 PHE A C 1
ATOM 818 O O . PHE A 1 109 ? -11.632 -2.837 8.000 1.00 93.38 109 PHE A O 1
ATOM 825 N N . ASN A 1 110 ? -10.305 -4.644 7.930 1.00 90.25 110 ASN A N 1
ATOM 826 C CA . ASN A 1 110 ? -10.687 -5.054 6.569 1.00 90.25 110 ASN A CA 1
ATOM 827 C C . ASN A 1 110 ? -11.966 -5.898 6.485 1.00 90.25 110 ASN A C 1
ATOM 829 O O . ASN A 1 110 ? -12.604 -5.938 5.433 1.00 90.25 110 ASN A O 1
ATOM 833 N N . ALA A 1 111 ? -12.315 -6.625 7.546 1.00 94.69 111 ALA A N 1
ATOM 834 C CA . ALA A 1 111 ? -13.470 -7.508 7.559 1.00 94.69 111 ALA A CA 1
ATOM 835 C C . ALA A 1 111 ? -14.771 -6.714 7.377 1.00 94.69 111 ALA A C 1
ATOM 837 O O . ALA A 1 111 ? -14.908 -5.590 7.859 1.00 94.69 111 ALA A O 1
ATOM 838 N N . ALA A 1 112 ? -15.754 -7.313 6.704 1.00 95.25 112 ALA A N 1
ATOM 839 C CA . ALA A 1 112 ? -17.076 -6.710 6.600 1.00 95.25 112 ALA A CA 1
ATOM 840 C C . ALA A 1 112 ? -17.692 -6.565 8.001 1.00 95.25 112 ALA A C 1
ATOM 842 O O . ALA A 1 112 ? -17.783 -7.541 8.745 1.00 95.25 112 ALA A O 1
ATOM 843 N N . GLY A 1 113 ? -18.113 -5.348 8.349 1.00 95.25 113 GLY A N 1
ATOM 844 C CA . GLY A 1 113 ? -18.610 -5.031 9.689 1.00 95.25 113 GLY A CA 1
ATOM 845 C C . GLY A 1 113 ? -17.507 -4.874 10.739 1.00 95.25 113 GLY A C 1
ATOM 846 O O . GLY A 1 113 ? -17.811 -4.911 11.929 1.00 95.25 113 GLY A O 1
ATOM 847 N N . SER A 1 114 ? -16.246 -4.701 10.321 1.00 97.56 114 SER A N 1
ATOM 848 C CA . SER A 1 114 ? -15.141 -4.402 11.232 1.00 97.56 114 SER A CA 1
ATOM 849 C C . SER A 1 114 ? -15.436 -3.150 12.068 1.00 97.56 114 SER A C 1
ATOM 851 O O . SER A 1 114 ? -16.129 -2.234 11.605 1.00 97.56 114 SER A O 1
ATOM 853 N N . PRO A 1 115 ? -14.888 -3.048 13.291 1.00 97.50 115 PRO A N 1
ATOM 854 C 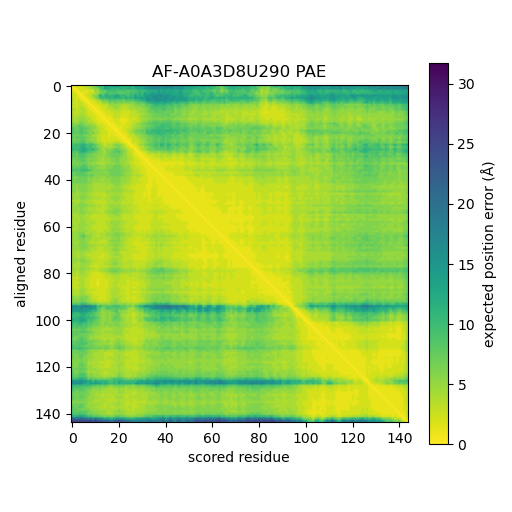CA . PRO A 1 115 ? -15.092 -1.868 14.120 1.00 97.50 115 PRO A CA 1
ATOM 855 C C . PRO A 1 115 ? -14.575 -0.586 13.453 1.00 97.50 115 PRO A C 1
ATOM 857 O O . PRO A 1 115 ? -15.171 0.468 13.650 1.00 97.50 115 PRO A O 1
ATOM 860 N N . TRP A 1 116 ? -13.532 -0.648 12.614 1.00 96.12 116 TRP A N 1
ATOM 861 C CA . TRP A 1 116 ? -13.092 0.519 11.843 1.00 96.12 116 TRP A CA 1
ATOM 862 C C . TRP A 1 116 ? -14.110 0.936 10.773 1.00 96.12 116 TRP A C 1
ATOM 864 O O . TRP A 1 116 ? -14.390 2.125 10.620 1.00 96.12 116 TRP A O 1
ATOM 874 N N . GLN A 1 117 ? -14.706 -0.023 10.054 1.00 96.62 117 GLN A N 1
ATOM 875 C CA . GLN A 1 117 ? -15.757 0.276 9.082 1.00 96.62 117 GLN A CA 1
ATOM 876 C C . GLN A 1 117 ? -16.978 0.903 9.770 1.00 96.62 117 GLN A C 1
ATOM 878 O O . GLN A 1 117 ? -17.522 1.894 9.277 1.00 96.62 117 GLN A O 1
ATOM 883 N N . LEU A 1 118 ? -17.388 0.349 10.916 1.00 96.88 118 LEU A N 1
ATOM 884 C CA . LEU A 1 118 ? -18.501 0.870 11.709 1.00 96.88 118 LEU A CA 1
ATOM 885 C C . LEU A 1 118 ? -18.198 2.261 12.271 1.00 96.88 118 LEU A C 1
ATOM 887 O O . LEU A 1 118 ? -19.066 3.123 12.209 1.00 96.88 118 LEU A O 1
ATOM 891 N N . LEU A 1 119 ? -16.965 2.522 12.720 1.00 97.50 119 LEU A N 1
ATOM 892 C CA . LEU A 1 119 ? -16.519 3.853 13.145 1.00 97.50 119 LEU A CA 1
ATOM 893 C C . LEU A 1 119 ? -16.757 4.890 12.043 1.00 97.50 119 LEU A C 1
ATOM 895 O O . LEU A 1 119 ? -17.387 5.922 12.280 1.00 97.50 119 LEU A O 1
ATOM 899 N N . VAL A 1 120 ? -16.280 4.619 10.822 1.00 96.25 120 VAL A N 1
ATOM 900 C CA . VAL A 1 120 ? -16.465 5.539 9.688 1.00 96.25 120 VAL A CA 1
ATOM 901 C C . VAL A 1 120 ? -17.952 5.700 9.368 1.00 96.25 120 VAL A C 1
ATOM 903 O O . VAL A 1 120 ? -18.413 6.819 9.146 1.00 96.25 120 VAL A O 1
ATOM 906 N N . GLN A 1 121 ? -18.723 4.611 9.397 1.00 96.50 121 GLN A N 1
ATOM 907 C CA . GLN A 1 121 ? -20.160 4.663 9.139 1.00 96.50 121 GLN A CA 1
ATOM 908 C C . GLN A 1 121 ? -20.919 5.505 10.169 1.00 96.50 121 GLN A C 1
ATOM 910 O O . GLN A 1 121 ? -21.738 6.346 9.798 1.00 96.50 121 GLN A O 1
ATOM 915 N N . ASN A 1 122 ? -20.612 5.320 11.450 1.00 96.75 122 ASN A N 1
ATOM 916 C CA . ASN A 1 122 ? -21.207 6.057 12.556 1.00 96.75 122 ASN A CA 1
ATOM 917 C C . ASN A 1 122 ? -20.875 7.547 12.476 1.00 96.75 122 ASN A C 1
ATOM 919 O O . ASN A 1 122 ? -21.743 8.370 12.755 1.00 96.75 122 ASN A O 1
ATOM 923 N N . ALA A 1 123 ? -19.651 7.893 12.071 1.00 96.19 123 ALA A N 1
ATOM 924 C CA . ALA A 1 123 ? -19.217 9.278 11.920 1.00 96.19 123 ALA A CA 1
ATOM 925 C C . ALA A 1 123 ? -19.863 9.992 10.719 1.00 96.19 123 ALA A C 1
ATOM 927 O O . ALA A 1 123 ? -20.143 11.185 10.805 1.00 96.19 123 ALA A O 1
ATOM 928 N N . VAL A 1 124 ? -20.082 9.289 9.601 1.00 96.50 124 VAL A N 1
ATOM 929 C CA . VAL A 1 124 ? -20.611 9.890 8.361 1.00 96.50 124 VAL A CA 1
ATOM 930 C C . VAL A 1 124 ? -22.141 9.885 8.317 1.00 96.50 124 VAL A C 1
ATOM 932 O O . VAL A 1 124 ? -22.741 10.865 7.880 1.00 96.50 124 VAL A O 1
ATOM 935 N N . TRP A 1 125 ? -22.778 8.790 8.741 1.00 96.38 125 TRP A N 1
ATOM 936 C CA . TRP A 1 125 ? -24.225 8.572 8.592 1.00 96.38 125 TRP A CA 1
ATOM 937 C C . TRP A 1 125 ? -24.979 8.429 9.919 1.00 96.38 125 TRP A C 1
ATOM 939 O O . TRP A 1 125 ? -26.209 8.467 9.921 1.00 96.38 125 TRP A O 1
ATOM 949 N N . GLY A 1 126 ? -24.271 8.226 11.030 1.00 92.69 126 GLY A N 1
ATOM 950 C CA . GLY A 1 126 ? -24.855 8.012 12.351 1.00 92.69 126 GLY A CA 1
ATOM 951 C C . GLY A 1 126 ? -24.758 9.233 13.264 1.00 92.69 126 GLY A C 1
ATOM 952 O O . GLY A 1 126 ? -24.613 10.371 12.825 1.00 92.69 126 GLY A O 1
ATOM 953 N N . SER A 1 127 ? -24.843 8.981 14.571 1.00 89.94 127 SER A N 1
ATOM 954 C CA . SER A 1 127 ? -24.665 10.011 15.601 1.00 89.94 127 SER A CA 1
ATOM 955 C C . SER A 1 127 ? -23.203 10.247 15.991 1.00 89.94 127 SER A C 1
ATOM 957 O O . SER A 1 127 ? -22.939 11.234 16.667 1.00 89.94 127 SER A O 1
ATOM 959 N N . GLY A 1 128 ? -22.288 9.353 15.586 1.00 91.75 128 GLY A N 1
ATOM 960 C CA . GLY A 1 128 ? -20.861 9.353 15.923 1.00 91.75 128 GLY A CA 1
ATOM 961 C C . GLY A 1 128 ? -20.559 9.247 17.426 1.00 91.75 128 GLY A C 1
ATOM 962 O O . GLY A 1 128 ? -20.863 10.155 18.192 1.00 91.75 128 GLY A O 1
ATOM 963 N N . ASP A 1 129 ? -19.877 8.186 17.866 1.00 96.19 129 ASP A N 1
ATOM 964 C CA . ASP A 1 129 ? -19.251 8.146 19.198 1.00 96.19 129 ASP A CA 1
ATOM 965 C C . ASP A 1 129 ? -17.803 7.687 19.056 1.00 96.19 129 ASP A C 1
ATOM 967 O O . ASP A 1 129 ? -17.458 6.521 19.239 1.00 96.19 129 ASP A O 1
ATOM 971 N N . LEU A 1 130 ? -16.928 8.650 18.762 1.00 95.31 130 LEU A N 1
ATOM 972 C CA . LEU A 1 130 ? -15.516 8.385 18.506 1.00 95.31 130 LEU A CA 1
ATOM 973 C C . LEU A 1 130 ? -14.828 7.655 19.669 1.00 95.31 130 LEU A C 1
ATOM 975 O O . LEU A 1 130 ? -13.865 6.921 19.449 1.00 95.31 130 LEU A O 1
ATOM 979 N N . LYS A 1 131 ? -15.277 7.854 20.913 1.00 97.25 131 LYS A N 1
ATOM 980 C CA . LYS A 1 131 ? -14.673 7.183 22.066 1.00 97.25 131 LYS A CA 1
ATOM 981 C C . LYS A 1 131 ? -15.082 5.714 22.099 1.00 97.25 131 LYS A C 1
ATOM 983 O O . LYS A 1 131 ? -14.212 4.861 22.277 1.00 97.25 131 LYS A O 1
ATOM 988 N N . ALA A 1 132 ? -16.372 5.427 21.936 1.00 97.56 132 ALA A N 1
ATOM 989 C CA . ALA A 1 132 ? -16.874 4.057 21.885 1.00 97.56 132 ALA A CA 1
ATOM 990 C C . ALA A 1 132 ? -16.332 3.304 20.661 1.00 97.56 132 ALA A C 1
ATOM 992 O O . ALA A 1 132 ? -15.829 2.190 20.803 1.00 97.56 132 ALA A O 1
ATOM 993 N N . ASP A 1 133 ? -16.339 3.941 19.493 1.00 97.50 133 ASP A N 1
ATOM 994 C CA . ASP A 1 133 ? -15.869 3.352 18.242 1.00 97.50 133 ASP A CA 1
ATOM 995 C C . ASP A 1 133 ? -14.362 3.026 18.302 1.00 97.50 133 ASP A C 1
ATOM 997 O O . ASP A 1 133 ? -13.943 1.915 17.972 1.00 97.50 133 ASP A O 1
ATOM 1001 N N . ASN A 1 134 ? -13.527 3.940 18.818 1.00 96.75 134 ASN A N 1
ATOM 1002 C CA . ASN A 1 134 ? -12.100 3.653 19.026 1.00 96.75 134 ASN A CA 1
ATOM 1003 C C . ASN A 1 134 ? -11.868 2.537 20.047 1.00 96.75 134 ASN A C 1
ATOM 1005 O O . ASN A 1 134 ? -10.917 1.760 19.907 1.00 96.75 134 ASN A O 1
ATOM 1009 N N . LYS A 1 135 ? -12.712 2.447 21.083 1.00 97.75 135 LYS A N 1
ATOM 1010 C CA . LYS A 1 135 ? -12.629 1.346 22.041 1.00 97.75 135 LYS A CA 1
ATOM 1011 C C . LYS A 1 135 ? -12.892 0.011 21.341 1.00 97.75 135 LYS A C 1
ATOM 1013 O O . LYS A 1 135 ? -12.115 -0.911 21.546 1.00 97.75 135 LYS A O 1
ATOM 1018 N N . ALA A 1 136 ? -13.903 -0.074 20.476 1.00 97.25 136 ALA A N 1
ATOM 1019 C CA . ALA A 1 136 ? -14.209 -1.297 19.734 1.00 97.25 136 ALA A CA 1
ATOM 1020 C C . ALA A 1 136 ? -13.038 -1.754 18.842 1.00 97.25 136 ALA A C 1
ATOM 1022 O O . ALA A 1 136 ? -12.698 -2.935 18.830 1.00 97.25 136 ALA A O 1
ATOM 1023 N N . VAL A 1 137 ? -12.364 -0.822 18.155 1.00 96.69 137 VAL A N 1
ATOM 1024 C CA . VAL A 1 137 ? -11.143 -1.132 17.383 1.00 96.69 137 VAL A CA 1
ATOM 1025 C C . VAL A 1 137 ? -10.027 -1.645 18.299 1.00 96.69 137 VAL A C 1
ATOM 1027 O O . VAL A 1 137 ? -9.386 -2.652 18.004 1.00 96.69 137 VAL A O 1
ATOM 1030 N N . THR A 1 138 ? -9.806 -0.968 19.428 1.00 96.06 138 THR A N 1
ATOM 1031 C CA . THR A 1 138 ? -8.754 -1.325 20.395 1.00 96.06 138 THR A CA 1
ATOM 1032 C C . THR A 1 138 ? -8.994 -2.701 21.014 1.00 96.06 138 THR A C 1
ATOM 1034 O O . THR A 1 138 ? -8.045 -3.470 21.165 1.00 96.06 138 THR A O 1
ATOM 1037 N N . ASP A 1 139 ? -10.245 -3.027 21.340 1.00 96.44 139 ASP A N 1
ATOM 1038 C CA . ASP A 1 139 ? -10.624 -4.309 21.932 1.00 96.44 139 ASP A CA 1
ATOM 1039 C C . ASP A 1 139 ? -10.274 -5.473 20.987 1.00 96.44 139 ASP A C 1
ATOM 1041 O O . ASP A 1 139 ? -9.650 -6.436 21.426 1.00 96.44 139 ASP A O 1
ATOM 1045 N N . VAL A 1 140 ? -10.575 -5.354 19.684 1.00 96.00 140 VAL A N 1
ATOM 1046 C CA . VAL A 1 140 ? -10.208 -6.375 18.679 1.00 96.00 140 VAL A CA 1
ATOM 1047 C C . VAL A 1 140 ? -8.692 -6.493 18.527 1.00 96.00 140 VAL A C 1
ATOM 1049 O O . VAL A 1 140 ? -8.150 -7.596 18.511 1.00 96.00 140 VAL A O 1
ATOM 1052 N N . LEU A 1 141 ? -7.977 -5.366 18.461 1.00 94.25 141 LEU A N 1
ATOM 1053 C CA . LEU A 1 141 ? -6.517 -5.379 18.329 1.00 94.25 141 LEU A CA 1
ATOM 1054 C C . LEU A 1 141 ? -5.795 -5.980 19.543 1.00 94.25 141 LEU A C 1
ATOM 1056 O O . LEU A 1 141 ? -4.665 -6.438 19.392 1.00 94.25 141 LEU A O 1
ATOM 1060 N N . SER A 1 142 ? -6.426 -5.969 20.720 1.00 92.56 142 SER A N 1
ATOM 1061 C CA . SER A 1 142 ? -5.836 -6.436 21.984 1.00 92.56 142 SER A CA 1
ATOM 1062 C C . SER A 1 142 ? -6.222 -7.873 22.349 1.00 92.56 142 SER A C 1
ATOM 1064 O O . SER A 1 142 ? -5.793 -8.368 23.387 1.00 92.56 142 SER A O 1
ATOM 1066 N N . ALA A 1 143 ? -7.046 -8.543 21.540 1.00 80.38 143 ALA A N 1
ATOM 1067 C CA . ALA A 1 143 ? -7.631 -9.845 21.863 1.00 80.38 143 ALA A CA 1
ATOM 1068 C C . ALA A 1 143 ? -6.684 -11.053 21.661 1.00 80.38 143 ALA A C 1
ATOM 1070 O O . ALA A 1 143 ? -7.157 -12.190 21.651 1.00 80.38 143 ALA A O 1
ATOM 1071 N N . GLN A 1 144 ? -5.375 -10.832 21.482 1.00 60.94 144 GLN A N 1
ATOM 1072 C CA . GLN A 1 144 ? -4.394 -11.858 21.098 1.00 60.94 144 GLN A CA 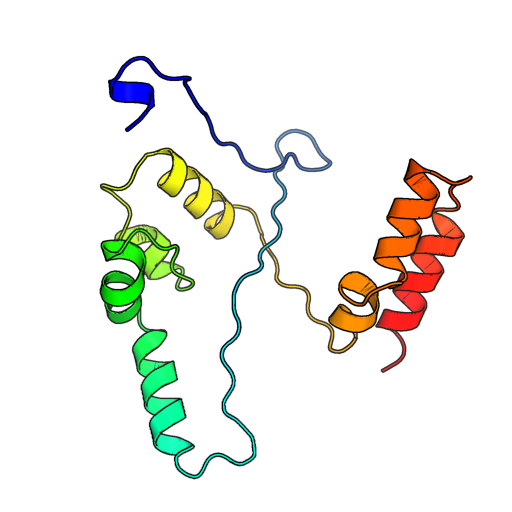1
ATOM 1073 C C . GLN A 1 144 ? -3.230 -11.978 22.079 1.00 60.94 144 GLN A C 1
ATOM 1075 O O . GLN A 1 144 ? -2.648 -10.930 22.438 1.00 60.94 144 GLN A O 1
#

Nearest PDB structures (foldseek):
  6lcf-assembly2_B  TM=9.117E-01  e=5.812E-19  Bifidobacterium longum
  7ffw-assembly1_A  TM=6.254E-01  e=2.430E-03  Salmonella enterica
  6les-assembly2_Y  TM=6.380E-01  e=3.780E-03  Escherichia coli K-12
  7bg0-assembly2_E  TM=6.581E-01  e=8.060E-03  Escherichia coli K-12
  7bg0-assembly2_D  TM=6.331E-01  e=2.356E-02  Escherichia coli K-12

Organism: Bifidobacterium longum (NCBI:txid216816)

Sequence (144 aa):
DAEKDGGFEVGVAPIPGTKEGKTSTFLGGDAMGISKDSKHVAQAWNFLYWLMQSDAQKEVFADQGDTASNIQTLKTAYKDADPRIQTINSVIIDGNGQTPKSPAFNEAFNAAGSPWQLLVQNAVWGSGDLKADNKAVTDVLSAQ

Foldseek 3Di:
DCVVVPHDDDADAADDDPDPPAGADADDDDDDDDDPPDPPVVVVVVVVVQCQDLVNQLVPALVVVHDGPHLVNLVPRCPVPDVRSVNVSCCVVPNPHDDDDAPLCCQQPVDDVHLNVVQVCCVPPNVHDNVVSVVSSVCSRPVD

Mean predicted aligned error: 5.16 Å

Radius of gyration: 19.93 Å; Cα contacts (8 Å, |Δi|>4): 140; chains: 1; bounding box: 42×52×49 Å